Protein AF-A0A4Q3FPB3-F1 (afdb_monomer)

Solvent-accessible surface area (backbone atoms only — not comparable to full-atom values): 5649 Å² total; per-residue (Å²): 132,57,72,69,54,55,50,51,51,53,50,52,53,51,51,49,50,54,49,56,71,38,50,55,66,40,85,41,74,57,98,91,45,80,43,80,42,27,53,52,58,52,55,54,50,52,52,50,50,50,49,54,53,49,51,61,58,65,67,51,77,72,76,74,76,73,74,71,73,70,78,71,78,71,66,78,75,79,82,65,54,82,76,59,51,70,78,74,74,122

Radius of gyration: 35.23 Å; Cα contacts (8 Å, |Δi|>4): 31; chains: 1; bounding box: 70×13×101 Å

Secondary structure (DSSP, 8-state):
--HHHHHHHHHHHHHHHHHHHT-PEEEEEETTEEEEEEHHHHHHHHHHHHHHHHHHHHTS---------------------HHHHTTS--

Mean predicted aligned error: 16.67 Å

Sequence (90 aa):
MKAKTLLIILLTVLITIILMQNTDEKNLKVLFWNLHLPELVILTGTLFLGIVIGLILASRPVRSVNNQYQENDQKPYDTLSPEDRDYISD

pLDDT: mean 79.69, std 13.68, range [45.75, 96.69]

Structure (mmCIF, N/CA/C/O backbone):
data_AF-A0A4Q3FPB3-F1
#
_entry.id   AF-A0A4Q3FPB3-F1
#
loop_
_atom_site.group_PDB
_atom_site.id
_atom_site.type_symbol
_atom_site.label_atom_id
_atom_site.label_alt_id
_atom_site.label_comp_id
_atom_site.label_asym_id
_atom_site.label_entity_id
_atom_site.label_seq_id
_atom_site.pdbx_PDB_ins_code
_atom_site.Cartn_x
_atom_site.Cartn_y
_atom_site.Cartn_z
_atom_site.occupancy
_atom_site.B_iso_or_equiv
_atom_site.auth_seq_id
_atom_site.auth_comp_id
_atom_site.auth_asym_id
_atom_site.auth_atom_id
_atom_site.pdbx_PDB_model_num
ATOM 1 N N . MET A 1 1 ? 16.515 -1.885 32.330 1.00 64.50 1 MET A N 1
ATOM 2 C CA . MET A 1 1 ? 16.200 -1.627 30.904 1.00 64.50 1 MET A CA 1
ATOM 3 C C . MET A 1 1 ? 17.333 -0.801 30.313 1.00 64.50 1 MET A C 1
ATOM 5 O O . MET A 1 1 ? 17.709 0.188 30.929 1.00 64.50 1 MET A O 1
ATOM 9 N N . LYS A 1 2 ? 17.929 -1.200 29.182 1.00 84.19 2 LYS A N 1
ATOM 10 C CA . LYS A 1 2 ? 18.940 -0.360 28.509 1.00 84.19 2 LYS A CA 1
ATOM 11 C C . LYS A 1 2 ? 18.232 0.848 27.882 1.00 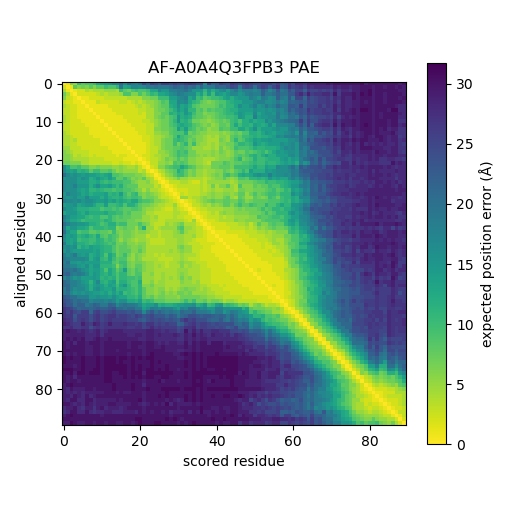84.19 2 LYS A C 1
ATOM 13 O O . LYS A 1 2 ? 17.074 0.718 27.492 1.00 84.19 2 LYS A O 1
ATOM 18 N N . ALA A 1 3 ? 18.920 1.981 27.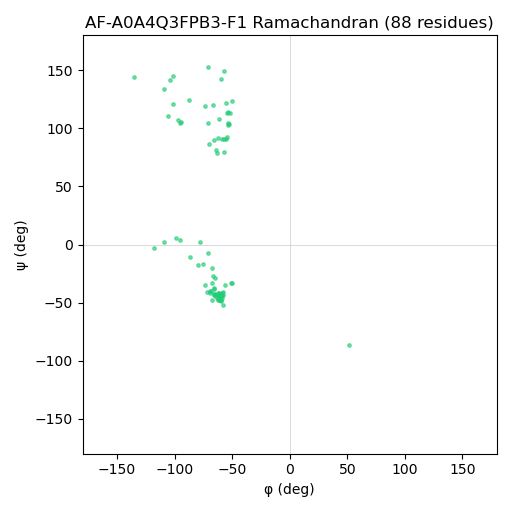720 1.00 86.50 3 ALA A N 1
ATOM 19 C CA . ALA A 1 3 ? 18.359 3.176 27.067 1.00 86.50 3 ALA A CA 1
ATOM 20 C C . ALA A 1 3 ? 17.718 2.860 25.698 1.00 86.50 3 ALA A C 1
ATOM 22 O O . ALA A 1 3 ? 16.684 3.413 25.345 1.00 86.50 3 ALA A O 1
ATOM 23 N N . LYS A 1 4 ? 18.275 1.872 24.982 1.00 88.12 4 LYS A N 1
ATOM 24 C CA . LYS A 1 4 ? 17.736 1.344 23.720 1.00 88.12 4 LYS A CA 1
ATOM 25 C C . LYS A 1 4 ? 16.302 0.812 23.851 1.00 88.12 4 LYS A C 1
ATOM 27 O O . LYS A 1 4 ? 15.485 1.063 22.979 1.00 88.12 4 LYS A O 1
ATOM 32 N N . THR A 1 5 ? 15.978 0.112 24.940 1.00 92.94 5 THR A N 1
ATOM 33 C CA . THR A 1 5 ? 14.626 -0.419 25.185 1.00 92.94 5 THR A CA 1
ATOM 34 C C . THR A 1 5 ? 13.637 0.704 25.473 1.00 92.94 5 THR A C 1
ATOM 36 O O . THR A 1 5 ? 12.530 0.687 24.951 1.00 92.94 5 THR A O 1
ATOM 39 N N . LEU A 1 6 ? 14.047 1.702 26.261 1.00 92.06 6 LEU A N 1
ATOM 40 C CA . LEU A 1 6 ? 13.201 2.852 26.578 1.00 92.06 6 LEU A CA 1
ATOM 41 C C . LEU A 1 6 ? 12.915 3.700 25.330 1.00 92.06 6 LEU A C 1
ATOM 43 O O . LEU A 1 6 ? 11.783 4.125 25.139 1.00 92.06 6 LEU A O 1
ATOM 47 N N . LEU A 1 7 ? 13.901 3.857 24.441 1.00 93.88 7 LEU A N 1
ATOM 48 C CA . LEU A 1 7 ? 13.719 4.495 23.135 1.00 93.88 7 LEU A CA 1
ATOM 49 C C . LEU A 1 7 ? 12.702 3.728 22.277 1.00 93.88 7 LEU A C 1
ATOM 51 O O . LEU A 1 7 ? 11.781 4.337 21.746 1.00 93.88 7 LEU A O 1
ATOM 55 N N . ILE A 1 8 ? 12.822 2.400 22.177 1.00 94.31 8 ILE A N 1
ATOM 56 C CA . ILE A 1 8 ? 11.879 1.578 21.398 1.00 94.31 8 ILE A CA 1
ATOM 57 C C . ILE A 1 8 ? 10.455 1.689 21.961 1.00 94.31 8 ILE A C 1
ATOM 59 O O . ILE A 1 8 ? 9.503 1.834 21.196 1.00 94.31 8 ILE A O 1
ATOM 63 N N . ILE A 1 9 ? 10.294 1.670 23.287 1.00 95.06 9 ILE A N 1
ATOM 64 C CA . ILE A 1 9 ? 8.984 1.850 23.932 1.00 95.06 9 ILE A CA 1
ATOM 65 C C . ILE A 1 9 ? 8.425 3.250 23.640 1.00 95.06 9 ILE A C 1
ATOM 67 O O . ILE A 1 9 ? 7.273 3.383 23.246 1.00 95.06 9 ILE A O 1
ATOM 71 N N . LEU A 1 10 ? 9.245 4.295 23.761 1.00 95.19 10 LEU A N 1
ATOM 72 C CA . LEU A 1 10 ? 8.833 5.660 23.436 1.00 95.19 10 LEU A CA 1
ATOM 73 C C . LEU A 1 10 ? 8.374 5.774 21.975 1.00 95.19 10 LEU A C 1
ATOM 75 O O . LEU A 1 10 ? 7.319 6.338 21.697 1.00 95.19 10 LEU A O 1
ATOM 79 N N . LEU A 1 11 ? 9.147 5.202 21.048 1.00 94.94 11 LEU A N 1
ATOM 80 C CA . LEU A 1 11 ? 8.850 5.230 19.620 1.00 94.94 11 LEU A CA 1
ATOM 81 C C . LEU A 1 11 ? 7.559 4.470 19.297 1.00 94.94 11 LEU A C 1
ATOM 83 O O . LEU A 1 11 ? 6.731 4.963 18.539 1.00 94.94 11 LEU A O 1
ATOM 87 N N . THR A 1 12 ? 7.364 3.290 19.887 1.00 95.88 12 THR A N 1
ATOM 88 C CA . THR A 1 12 ? 6.151 2.484 19.676 1.00 95.88 12 THR A CA 1
ATOM 89 C C . THR A 1 12 ? 4.902 3.178 20.209 1.00 95.88 12 THR A C 1
ATOM 91 O O . THR A 1 12 ? 3.892 3.218 19.507 1.00 95.88 12 THR A O 1
ATOM 94 N N . VAL A 1 13 ? 4.969 3.797 21.392 1.00 96.69 13 VAL A N 1
ATOM 95 C CA . VAL A 1 13 ? 3.867 4.614 21.927 1.00 96.69 13 VAL A CA 1
ATOM 96 C C . VAL A 1 13 ? 3.564 5.788 20.995 1.00 96.69 13 VAL A C 1
ATOM 98 O O . VAL A 1 13 ? 2.403 6.015 20.661 1.00 96.69 13 VAL A O 1
ATOM 101 N N . LEU A 1 14 ? 4.591 6.491 20.512 1.00 94.62 14 LEU A N 1
ATOM 102 C CA . LEU A 1 14 ? 4.415 7.631 19.612 1.00 94.62 14 LEU A CA 1
ATOM 103 C C . LEU A 1 14 ? 3.763 7.225 18.282 1.00 94.62 14 LEU A C 1
ATOM 105 O O . LEU A 1 14 ? 2.808 7.863 17.849 1.00 94.62 14 LEU A O 1
ATOM 109 N N . ILE A 1 15 ? 4.227 6.130 17.671 1.00 89.50 15 ILE A N 1
ATOM 110 C CA . ILE A 1 15 ? 3.628 5.565 16.452 1.00 89.50 15 I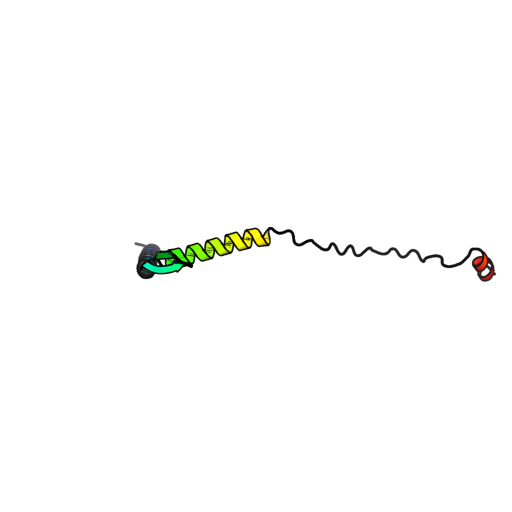LE A CA 1
ATOM 111 C C . ILE A 1 15 ? 2.165 5.194 16.697 1.00 89.50 15 ILE A C 1
ATOM 113 O O . ILE A 1 15 ? 1.313 5.501 15.870 1.00 89.50 15 ILE A O 1
ATOM 117 N N . THR A 1 16 ? 1.862 4.573 17.839 1.00 91.69 16 THR A N 1
ATOM 118 C CA . THR A 1 16 ? 0.492 4.177 18.193 1.00 91.69 16 THR A CA 1
ATOM 119 C C . THR A 1 16 ? -0.428 5.394 18.305 1.00 91.69 16 THR A C 1
ATOM 121 O O . THR A 1 16 ? -1.535 5.369 17.774 1.00 91.69 16 THR A O 1
ATOM 124 N N . ILE A 1 17 ? 0.038 6.478 18.935 1.00 90.94 17 ILE A N 1
ATOM 125 C CA . ILE A 1 17 ? -0.716 7.737 19.043 1.00 90.94 17 ILE A CA 1
ATOM 126 C C . I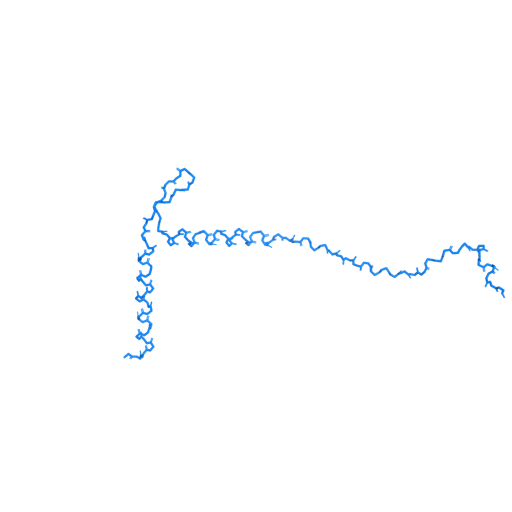LE A 1 17 ? -0.968 8.338 17.659 1.00 90.94 17 ILE A C 1
ATOM 128 O O . ILE A 1 17 ? -2.096 8.718 17.361 1.00 90.94 17 ILE A O 1
ATOM 132 N N . ILE A 1 18 ? 0.058 8.398 16.804 1.00 84.56 18 ILE A N 1
ATOM 133 C CA . ILE A 1 18 ? -0.078 8.906 15.432 1.00 84.56 18 ILE A CA 1
ATOM 134 C C . ILE A 1 18 ? -1.096 8.065 14.659 1.00 84.56 18 ILE A C 1
ATOM 136 O O . ILE A 1 18 ? -1.960 8.628 13.990 1.00 84.56 18 ILE A O 1
ATOM 140 N N . LEU A 1 19 ? -1.041 6.735 14.778 1.00 81.12 19 LEU A N 1
ATOM 141 C CA . LEU A 1 19 ? -2.030 5.850 14.167 1.00 81.12 19 LEU A CA 1
ATOM 142 C C . LEU A 1 19 ? -3.434 6.189 14.655 1.00 81.12 19 LEU A C 1
ATOM 144 O O . LEU A 1 19 ? -4.306 6.430 13.829 1.00 81.12 19 LEU A O 1
ATOM 148 N N . MET A 1 20 ? -3.642 6.264 15.970 1.00 82.50 20 MET A N 1
ATOM 149 C CA . MET A 1 20 ? -4.949 6.550 16.562 1.00 82.50 20 MET A CA 1
ATOM 150 C C . MET A 1 20 ? -5.505 7.902 16.096 1.00 82.50 20 MET A C 1
ATOM 152 O O . MET A 1 20 ? -6.664 7.971 15.711 1.00 82.50 20 MET A O 1
A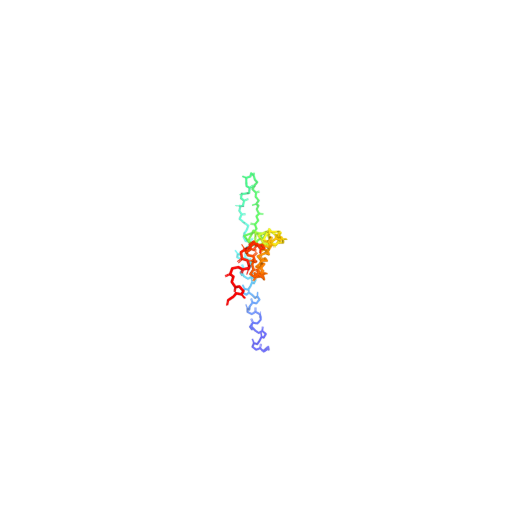TOM 156 N N . GLN A 1 21 ? -4.667 8.941 16.022 1.00 82.12 21 GLN A N 1
ATOM 157 C CA . GLN A 1 21 ? -5.056 10.260 15.501 1.00 82.12 21 GLN A CA 1
ATOM 158 C C . GLN A 1 21 ? -5.435 10.244 14.013 1.00 82.12 21 GLN A C 1
ATOM 160 O O . GLN A 1 21 ? -6.239 11.055 13.575 1.00 82.12 21 GLN A O 1
ATOM 165 N N . ASN A 1 22 ? -4.862 9.333 13.226 1.00 80.88 22 ASN A N 1
ATOM 166 C CA . ASN A 1 22 ? -5.164 9.178 11.798 1.00 80.88 22 ASN A CA 1
ATOM 167 C C . ASN A 1 22 ? -6.163 8.033 11.523 1.00 80.88 22 ASN A C 1
ATOM 169 O O . ASN A 1 22 ? -6.417 7.694 10.362 1.00 80.88 22 ASN A O 1
ATOM 173 N N . THR A 1 23 ? -6.709 7.421 12.581 1.00 80.06 23 THR A N 1
ATOM 174 C CA . THR A 1 23 ? -7.743 6.376 12.505 1.00 80.06 23 THR A CA 1
ATOM 175 C C . THR A 1 23 ? -9.145 6.979 12.456 1.00 80.06 23 THR A C 1
ATOM 177 O O . THR A 1 23 ? -10.094 6.270 12.131 1.00 80.06 23 THR A O 1
ATOM 180 N N . ASP A 1 24 ? -9.279 8.283 12.710 1.00 81.06 24 ASP A N 1
ATOM 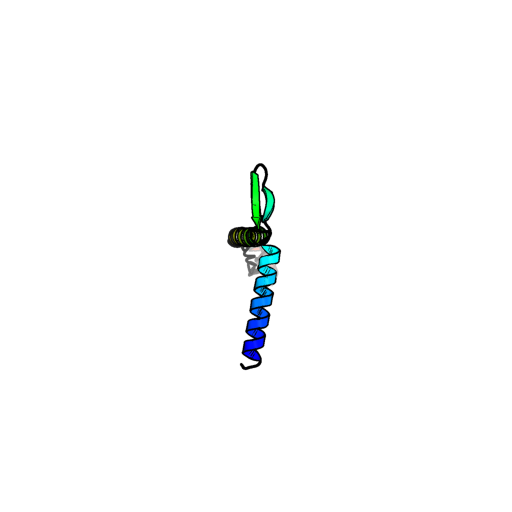181 C CA . ASP A 1 24 ? -10.553 8.982 12.599 1.00 81.06 24 ASP A CA 1
ATOM 182 C C . ASP A 1 24 ? -11.157 8.784 11.204 1.00 81.06 24 ASP A C 1
ATOM 184 O O . ASP A 1 24 ? -10.561 9.093 10.164 1.00 81.06 24 ASP A O 1
ATOM 188 N N . GLU A 1 25 ? -12.362 8.222 11.199 1.00 76.69 25 GLU A N 1
ATOM 189 C CA . GLU A 1 25 ? -13.106 7.942 9.986 1.00 76.69 25 GLU A CA 1
ATOM 190 C C . GLU A 1 25 ? -13.643 9.250 9.417 1.00 76.69 25 GLU A C 1
ATOM 192 O O . GLU A 1 25 ? -14.435 9.962 10.040 1.00 76.69 25 GLU A O 1
ATOM 197 N N . LYS A 1 26 ? -13.211 9.569 8.200 1.00 80.44 26 LYS A N 1
ATOM 198 C CA . LYS A 1 26 ? -13.732 10.708 7.455 1.00 80.44 26 LYS A CA 1
ATOM 199 C C . LYS A 1 26 ? -14.726 10.212 6.418 1.00 80.44 26 LYS A C 1
ATOM 201 O O . LYS A 1 26 ? -14.579 9.147 5.819 1.00 80.44 26 LYS A O 1
ATOM 206 N N . ASN A 1 27 ? -15.749 11.029 6.198 1.00 81.06 27 ASN A N 1
ATOM 207 C CA . ASN A 1 27 ? -16.710 10.817 5.129 1.00 81.06 27 ASN A CA 1
ATOM 208 C C . ASN A 1 27 ? -16.034 11.091 3.788 1.00 81.06 27 ASN A C 1
ATOM 210 O O . ASN A 1 27 ? -15.812 12.248 3.425 1.00 81.06 27 ASN A O 1
ATOM 214 N N . LEU A 1 28 ? -15.709 10.033 3.052 1.00 81.06 28 LEU A N 1
ATOM 215 C CA . LEU A 1 28 ? -15.139 10.146 1.723 1.00 81.06 28 LEU A CA 1
ATOM 216 C C . LEU A 1 28 ? -16.215 9.892 0.672 1.00 81.06 28 LEU A C 1
ATOM 218 O O . LEU A 1 28 ? -16.816 8.820 0.599 1.00 81.06 28 LEU A O 1
ATOM 222 N N . LYS A 1 29 ? -16.430 10.892 -0.182 1.00 84.19 29 LYS A N 1
ATOM 223 C CA . LYS A 1 29 ? -17.360 10.798 -1.302 1.00 84.19 29 LYS A CA 1
ATOM 224 C C . LYS A 1 29 ? -16.609 10.412 -2.577 1.00 84.19 29 LYS A C 1
ATOM 226 O O . LYS A 1 29 ? -15.926 11.248 -3.165 1.00 84.19 29 LYS A O 1
ATOM 231 N N . VAL A 1 30 ? -16.728 9.156 -3.009 1.00 81.00 30 VAL A N 1
ATOM 232 C CA . VAL A 1 30 ? -16.176 8.677 -4.291 1.00 81.00 30 VAL A CA 1
ATOM 233 C C . VAL A 1 30 ? -17.274 8.702 -5.340 1.00 81.00 30 VAL A C 1
ATOM 235 O O . VAL A 1 30 ? -18.145 7.838 -5.316 1.00 81.00 30 VAL A O 1
ATOM 238 N N . LEU A 1 31 ? -17.215 9.648 -6.283 1.00 84.94 31 LEU A N 1
ATOM 239 C CA . LEU A 1 31 ? -18.218 9.843 -7.344 1.00 84.94 31 LEU A CA 1
ATOM 240 C C . LEU A 1 31 ? -19.660 9.940 -6.794 1.00 84.94 31 LEU A C 1
ATOM 242 O O . LEU A 1 31 ? -20.146 11.038 -6.524 1.00 84.94 31 LEU A O 1
ATOM 246 N N . PHE A 1 32 ? -20.328 8.796 -6.616 1.00 90.06 32 PHE A N 1
ATOM 247 C CA . PHE A 1 32 ? -21.710 8.657 -6.144 1.00 90.06 32 PHE A CA 1
ATOM 248 C C . PHE A 1 32 ? -21.839 7.882 -4.820 1.00 90.06 32 PHE A C 1
ATOM 250 O O . PHE A 1 32 ? -22.942 7.759 -4.294 1.00 90.06 32 PHE A O 1
ATOM 257 N N . TRP A 1 33 ? -20.738 7.372 -4.264 1.00 83.75 33 TRP A N 1
ATOM 258 C CA . TRP A 1 33 ? -20.719 6.615 -3.013 1.00 83.75 33 TRP A CA 1
ATOM 259 C C . TRP A 1 33 ? -20.181 7.443 -1.853 1.00 83.75 33 TRP A C 1
ATOM 261 O O . TRP A 1 33 ? -19.223 8.195 -2.014 1.00 83.75 33 TRP A O 1
ATOM 271 N N . ASN A 1 34 ? -20.782 7.263 -0.676 1.00 86.25 34 ASN A N 1
ATOM 272 C CA . ASN A 1 34 ? -20.285 7.798 0.588 1.00 86.25 34 ASN A CA 1
ATOM 273 C C . ASN A 1 34 ? -19.695 6.639 1.390 1.00 86.25 34 ASN A C 1
ATOM 275 O O . ASN A 1 34 ? -20.424 5.747 1.826 1.00 86.25 34 ASN A O 1
ATOM 279 N N . LEU A 1 35 ? -18.377 6.640 1.544 1.00 84.12 35 LEU A N 1
ATOM 280 C CA . LEU A 1 35 ? -17.629 5.636 2.284 1.00 84.12 35 LEU A CA 1
ATOM 281 C C . LEU A 1 35 ? -17.115 6.269 3.576 1.00 84.12 35 LEU A C 1
ATOM 283 O O . LEU A 1 35 ? -16.571 7.372 3.555 1.00 84.12 35 LEU A O 1
ATOM 287 N N . HIS A 1 36 ? -17.285 5.568 4.692 1.00 85.44 36 HIS A N 1
ATOM 288 C CA . HIS A 1 36 ? -16.664 5.932 5.961 1.00 85.44 36 HIS A CA 1
ATOM 289 C C . HIS A 1 36 ? -15.369 5.144 6.063 1.00 85.44 36 HIS A C 1
ATOM 291 O O . HIS A 1 36 ? -15.398 3.922 6.204 1.00 85.44 36 HIS A O 1
ATOM 297 N N . LEU A 1 37 ? -14.244 5.827 5.870 1.00 82.62 37 LEU A N 1
ATOM 298 C CA . LEU A 1 37 ? -12.929 5.202 5.912 1.00 82.62 37 LEU A CA 1
ATOM 299 C C . LEU A 1 37 ? -11.965 6.072 6.724 1.00 82.62 37 LEU A C 1
ATOM 301 O O . LEU A 1 37 ? -12.024 7.303 6.626 1.00 82.62 37 LEU A O 1
ATOM 305 N N . PRO A 1 38 ? -11.044 5.454 7.481 1.00 85.19 38 PRO A N 1
ATOM 306 C CA . PRO A 1 38 ? -9.942 6.172 8.100 1.00 85.19 38 PRO A CA 1
ATOM 307 C C . PRO A 1 38 ? -9.079 6.867 7.045 1.00 85.19 38 PRO A C 1
ATOM 309 O O . PRO A 1 38 ? -8.792 6.296 5.986 1.00 85.19 38 PRO A O 1
ATOM 312 N N . GLU A 1 39 ? -8.596 8.069 7.352 1.00 81.38 39 GLU A N 1
ATOM 313 C CA . GLU A 1 39 ? -7.709 8.837 6.463 1.00 81.38 39 GLU A CA 1
ATOM 314 C C . GLU A 1 39 ? -6.442 8.052 6.086 1.00 81.38 39 GLU A C 1
ATOM 316 O O . GLU A 1 39 ? -5.995 8.084 4.936 1.00 81.38 39 GLU A O 1
ATOM 321 N N . LEU A 1 40 ? -5.933 7.238 7.017 1.00 84.62 40 LEU A N 1
ATOM 322 C CA . LEU A 1 40 ? -4.817 6.326 6.779 1.00 84.62 40 LEU A CA 1
ATOM 323 C C . LEU A 1 40 ? -5.093 5.321 5.647 1.00 84.62 40 LEU A C 1
ATOM 325 O O . LEU A 1 40 ? -4.230 5.082 4.801 1.00 84.62 40 LEU A O 1
ATOM 329 N N . VAL A 1 41 ? -6.291 4.732 5.608 1.00 86.19 41 VAL A N 1
ATOM 330 C CA . VAL A 1 41 ? -6.671 3.732 4.593 1.00 86.19 41 VAL A CA 1
ATOM 331 C C . VAL A 1 41 ? -6.722 4.377 3.212 1.00 86.19 41 VAL A C 1
ATOM 333 O O . VAL A 1 41 ? -6.268 3.793 2.230 1.00 86.19 41 VAL A O 1
ATOM 336 N N . ILE A 1 42 ? -7.210 5.613 3.148 1.00 85.31 42 ILE A N 1
ATOM 337 C CA . ILE A 1 42 ? -7.314 6.391 1.914 1.00 85.31 42 ILE A CA 1
ATOM 338 C C . ILE A 1 42 ? -5.918 6.739 1.387 1.00 85.31 42 ILE A C 1
ATOM 340 O O . ILE A 1 42 ? -5.622 6.506 0.213 1.00 85.31 42 ILE A O 1
ATOM 344 N N . LEU A 1 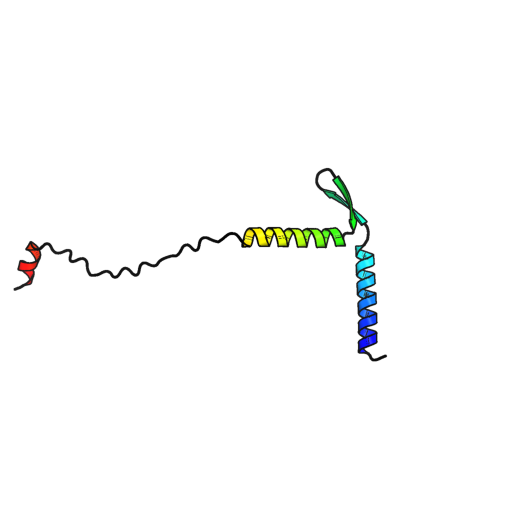43 ? -5.036 7.243 2.255 1.00 85.56 43 LEU A N 1
ATOM 345 C CA . LEU A 1 43 ? -3.661 7.587 1.892 1.00 85.56 43 LEU A CA 1
ATOM 346 C C . LEU A 1 43 ? -2.897 6.357 1.382 1.00 85.56 43 LEU A C 1
ATOM 348 O O . LEU A 1 43 ? -2.280 6.388 0.319 1.00 85.56 43 LEU A O 1
ATOM 352 N N . THR A 1 44 ? -2.984 5.248 2.115 1.00 88.88 44 THR A N 1
ATOM 353 C CA . THR A 1 44 ? -2.262 4.018 1.765 1.00 88.88 44 THR A CA 1
ATOM 354 C C . THR A 1 44 ? -2.836 3.380 0.497 1.00 88.88 44 THR A C 1
ATOM 356 O O . THR A 1 44 ? -2.085 2.939 -0.371 1.00 88.88 44 THR A O 1
ATOM 359 N N . GLY A 1 45 ? -4.165 3.377 0.349 1.00 91.31 45 GLY A N 1
ATOM 360 C CA . GLY A 1 45 ? -4.854 2.841 -0.823 1.00 91.31 45 GLY A CA 1
ATOM 361 C C . GLY A 1 45 ? -4.561 3.629 -2.099 1.00 91.31 45 GLY A C 1
ATOM 362 O O . GLY A 1 45 ? -4.283 3.030 -3.136 1.00 91.31 45 GLY A O 1
ATOM 363 N N . THR A 1 46 ? -4.556 4.963 -2.028 1.00 90.31 46 THR A N 1
ATOM 364 C CA . THR A 1 46 ? -4.226 5.821 -3.181 1.00 90.31 46 THR A CA 1
ATOM 365 C C . THR A 1 46 ? -2.757 5.710 -3.581 1.00 90.31 46 THR A C 1
ATOM 367 O O . THR A 1 46 ? -2.469 5.606 -4.774 1.00 90.31 46 THR A O 1
ATOM 370 N N . LEU A 1 47 ? -1.836 5.641 -2.612 1.00 92.81 47 LEU A N 1
ATOM 371 C CA . LEU A 1 47 ? -0.416 5.389 -2.869 1.00 92.81 47 LEU A CA 1
ATOM 372 C C . LEU A 1 47 ? -0.209 4.039 -3.565 1.00 92.81 47 LEU A C 1
ATOM 374 O O . LEU A 1 47 ? 0.470 3.967 -4.589 1.00 92.81 47 LEU A O 1
ATOM 378 N N . PHE A 1 48 ? -0.821 2.978 -3.036 1.00 96.06 48 PHE A N 1
ATOM 379 C CA . PHE A 1 48 ? -0.722 1.641 -3.613 1.00 96.06 48 PHE A CA 1
ATOM 380 C C . PHE A 1 48 ? -1.281 1.601 -5.040 1.00 96.06 48 PHE A C 1
ATOM 382 O O . PHE A 1 48 ? -0.622 1.096 -5.947 1.00 96.06 48 PHE A O 1
ATOM 389 N N . LEU A 1 49 ? -2.456 2.196 -5.267 1.00 95.25 49 LEU A N 1
ATOM 390 C CA . LEU A 1 49 ? -3.070 2.265 -6.591 1.00 95.25 49 LEU A CA 1
ATOM 391 C C . LEU A 1 49 ? -2.194 3.05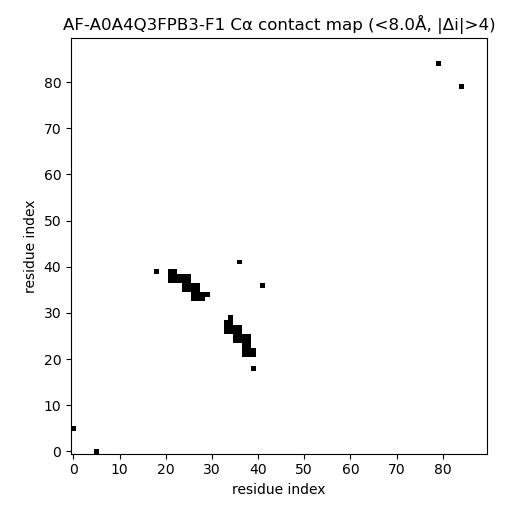0 -7.580 1.00 95.25 49 LEU A C 1
ATOM 393 O O . LEU A 1 49 ? -2.001 2.610 -8.712 1.00 95.25 49 LEU A O 1
ATOM 397 N N . GLY A 1 50 ? -1.613 4.169 -7.140 1.00 94.75 50 GLY A N 1
ATOM 398 C CA . GLY A 1 50 ? -0.669 4.959 -7.929 1.00 94.75 50 GLY A CA 1
ATOM 399 C C . GLY A 1 50 ? 0.580 4.168 -8.321 1.00 94.75 50 GLY A C 1
ATOM 400 O O . GLY A 1 50 ? 0.983 4.214 -9.482 1.00 94.75 50 GLY A O 1
ATOM 401 N N . ILE A 1 51 ? 1.152 3.387 -7.397 1.00 95.69 51 ILE A N 1
ATOM 402 C CA . ILE A 1 51 ? 2.289 2.497 -7.681 1.00 95.69 51 ILE A CA 1
ATOM 403 C C . ILE A 1 51 ? 1.893 1.431 -8.703 1.00 95.69 51 ILE A C 1
ATOM 405 O O . ILE A 1 51 ? 2.610 1.241 -9.678 1.00 95.69 51 ILE A O 1
ATOM 409 N N . VAL A 1 52 ? 0.753 0.761 -8.525 1.00 96.00 52 VAL A N 1
ATOM 410 C CA . VAL A 1 52 ? 0.286 -0.277 -9.460 1.00 96.00 52 VAL A CA 1
ATOM 411 C C . VAL A 1 52 ? 0.091 0.299 -10.864 1.00 96.00 52 VAL A C 1
ATOM 413 O O . VAL A 1 52 ? 0.604 -0.262 -11.832 1.00 96.00 52 VAL A O 1
ATOM 416 N N . ILE A 1 53 ? -0.583 1.446 -10.988 1.00 95.38 53 ILE A N 1
ATOM 417 C CA . ILE A 1 53 ? -0.763 2.141 -12.272 1.00 95.38 53 ILE A CA 1
ATOM 418 C C . ILE A 1 53 ? 0.594 2.543 -12.861 1.00 95.38 53 ILE A C 1
ATOM 420 O O . ILE A 1 53 ? 0.838 2.330 -14.049 1.00 95.38 53 ILE A O 1
ATOM 424 N N . GLY A 1 54 ? 1.486 3.088 -12.033 1.00 93.31 54 GLY A N 1
ATOM 425 C CA . GLY A 1 54 ? 2.837 3.476 -12.423 1.00 93.31 54 GLY A CA 1
ATOM 426 C C . GLY A 1 54 ? 3.653 2.298 -12.948 1.00 93.31 54 GLY A C 1
ATOM 427 O O . GLY A 1 54 ? 4.279 2.421 -13.994 1.00 93.31 54 GLY A O 1
ATOM 428 N N . LEU A 1 55 ? 3.592 1.138 -12.291 1.00 93.25 55 LEU A N 1
ATOM 429 C CA . LEU A 1 55 ? 4.263 -0.088 -12.728 1.00 93.25 55 LEU A CA 1
ATOM 430 C C . LEU A 1 55 ? 3.690 -0.609 -14.049 1.00 93.25 55 LEU A C 1
ATOM 432 O O . LEU A 1 55 ? 4.454 -0.966 -14.946 1.00 93.25 55 LEU A O 1
ATOM 436 N N . ILE A 1 56 ? 2.363 -0.610 -14.206 1.00 92.31 56 ILE A N 1
ATOM 437 C CA . ILE A 1 56 ? 1.708 -0.998 -15.466 1.00 92.31 56 ILE A CA 1
ATOM 438 C C . ILE A 1 56 ? 2.146 -0.068 -16.605 1.00 92.31 56 ILE A C 1
ATOM 440 O O . ILE A 1 56 ? 2.438 -0.531 -17.709 1.00 92.31 56 ILE A O 1
ATOM 444 N N . LEU A 1 57 ? 2.221 1.240 -16.348 1.00 88.56 57 LEU A N 1
ATOM 445 C CA . LEU A 1 57 ? 2.628 2.221 -17.349 1.00 88.56 57 LEU A CA 1
ATOM 446 C C . LEU A 1 57 ? 4.129 2.138 -17.666 1.00 88.56 57 LEU A C 1
ATOM 448 O O . LEU A 1 57 ? 4.497 2.198 -18.837 1.00 88.56 57 LEU A O 1
ATOM 452 N N . ALA A 1 58 ? 4.977 1.948 -16.653 1.00 86.75 58 ALA A N 1
ATOM 453 C CA . ALA A 1 58 ? 6.424 1.783 -16.793 1.00 86.75 58 ALA A CA 1
ATOM 454 C C . ALA A 1 58 ? 6.805 0.483 -17.517 1.00 86.75 58 ALA A C 1
ATOM 456 O O . ALA A 1 58 ? 7.833 0.427 -18.181 1.00 86.75 58 ALA A O 1
ATOM 457 N N . SER A 1 59 ? 5.955 -0.545 -17.438 1.00 77.94 59 SER A N 1
ATOM 458 C CA . SER A 1 59 ? 6.135 -1.806 -18.170 1.00 77.94 59 SER A CA 1
ATOM 459 C C . SER A 1 59 ? 5.895 -1.669 -19.676 1.00 77.94 59 SER A C 1
ATOM 461 O O . SER A 1 59 ? 6.142 -2.618 -20.421 1.00 77.94 59 SER A O 1
ATOM 463 N N . ARG A 1 60 ? 5.407 -0.515 -20.162 1.00 79.50 60 ARG A N 1
ATOM 464 C CA . ARG A 1 60 ? 5.326 -0.276 -21.604 1.00 79.50 60 ARG A CA 1
ATOM 465 C C . ARG A 1 60 ? 6.749 -0.182 -22.150 1.00 79.50 60 ARG A C 1
ATOM 467 O O . ARG A 1 60 ? 7.473 0.723 -21.735 1.00 79.50 60 ARG A O 1
ATOM 474 N N . PRO A 1 61 ? 7.153 -1.056 -23.092 1.00 68.25 61 PRO A N 1
ATOM 475 C CA . PRO A 1 61 ? 8.438 -0.904 -23.742 1.00 68.25 61 PRO A CA 1
ATOM 476 C C . PRO A 1 61 ? 8.410 0.440 -24.461 1.00 68.25 61 PRO A C 1
ATOM 478 O O . PRO A 1 61 ? 7.703 0.616 -25.457 1.00 68.25 61 PRO A O 1
ATOM 481 N N . VAL A 1 62 ? 9.161 1.408 -23.935 1.00 67.44 62 VAL A N 1
ATOM 482 C CA . VAL A 1 62 ? 9.585 2.550 -24.733 1.00 67.44 62 VAL A CA 1
ATOM 483 C C . VAL A 1 62 ? 10.253 1.900 -25.931 1.00 67.44 62 VAL A C 1
ATOM 485 O O . VAL A 1 62 ? 11.231 1.172 -25.760 1.00 67.44 62 VAL A O 1
ATOM 488 N N . ARG A 1 63 ? 9.668 2.052 -27.127 1.00 65.06 63 ARG A N 1
ATOM 489 C CA . ARG A 1 63 ? 10.370 1.692 -28.354 1.00 65.06 63 ARG A CA 1
ATOM 490 C C . ARG A 1 63 ? 11.674 2.459 -28.268 1.00 65.06 63 ARG A C 1
ATOM 492 O O . ARG A 1 63 ? 11.673 3.676 -28.434 1.00 65.06 63 ARG A O 1
ATOM 499 N N . SER A 1 64 ? 12.754 1.749 -27.949 1.00 61.00 64 SER A N 1
ATOM 500 C CA . SER A 1 64 ? 14.084 2.197 -28.292 1.00 61.00 64 SER A CA 1
ATOM 501 C C . SER A 1 64 ? 13.976 2.445 -29.781 1.00 61.00 64 SER A C 1
ATOM 503 O O . SER A 1 64 ? 13.862 1.504 -30.572 1.00 61.00 64 SER A O 1
ATOM 505 N N . VAL A 1 65 ? 13.871 3.716 -30.165 1.00 61.69 65 VAL A N 1
ATOM 506 C CA . VAL A 1 65 ? 14.279 4.108 -31.497 1.00 61.69 65 VAL A CA 1
ATOM 507 C C . VAL A 1 65 ? 15.753 3.770 -31.459 1.00 61.69 65 VAL A C 1
ATOM 509 O O . VAL A 1 65 ? 16.564 4.533 -30.940 1.00 61.69 65 VAL A O 1
ATOM 512 N N . ASN A 1 66 ? 16.068 2.545 -31.880 1.00 53.97 66 ASN A N 1
ATOM 513 C CA . ASN A 1 66 ? 17.405 2.185 -32.268 1.00 53.97 66 ASN A CA 1
ATOM 514 C C . ASN A 1 66 ? 17.698 3.164 -33.394 1.00 53.97 66 ASN A C 1
ATOM 516 O O . ASN A 1 66 ? 17.388 2.902 -34.554 1.00 53.97 66 ASN A O 1
ATOM 520 N N . ASN A 1 67 ? 18.258 4.317 -33.035 1.00 56.62 67 ASN A N 1
ATOM 521 C CA . ASN A 1 67 ? 19.122 5.058 -33.915 1.00 56.62 67 ASN A CA 1
ATOM 522 C C . ASN A 1 67 ? 20.292 4.104 -34.129 1.00 56.62 67 ASN A C 1
ATOM 524 O O . ASN A 1 67 ? 21.330 4.191 -33.478 1.00 56.62 67 ASN A O 1
ATOM 528 N N . GLN A 1 68 ? 20.074 3.123 -35.006 1.00 50.41 68 GLN A N 1
ATOM 529 C CA . GLN A 1 68 ? 21.129 2.627 -35.843 1.00 50.41 68 GLN A CA 1
ATOM 530 C C . GLN A 1 68 ? 21.595 3.882 -36.563 1.00 50.41 68 GLN A C 1
ATOM 532 O O . GLN A 1 68 ? 21.046 4.281 -37.587 1.00 50.41 68 GLN A O 1
ATOM 537 N N . TYR A 1 69 ? 22.570 4.557 -35.962 1.00 50.69 69 TYR A N 1
ATOM 538 C CA . TYR A 1 69 ? 23.581 5.213 -36.748 1.00 50.69 69 TYR A CA 1
ATOM 539 C C . TYR A 1 69 ? 24.116 4.082 -37.615 1.00 50.69 69 TYR A C 1
ATOM 541 O O . TYR A 1 69 ? 24.911 3.258 -37.171 1.00 50.69 69 TYR A O 1
ATOM 549 N N . GLN A 1 70 ? 23.522 3.953 -38.803 1.00 49.72 70 GLN A N 1
ATOM 550 C CA . GLN A 1 70 ? 24.182 3.323 -39.917 1.00 49.72 70 GLN A CA 1
ATOM 551 C C . GLN A 1 70 ? 25.495 4.080 -40.002 1.00 49.72 70 GLN A C 1
ATOM 553 O O . GLN A 1 70 ? 25.527 5.254 -40.380 1.00 49.72 70 GLN A O 1
ATOM 558 N N . GLU A 1 71 ? 26.550 3.436 -39.524 1.00 48.75 71 GLU A N 1
ATOM 559 C CA . GLU A 1 71 ? 27.899 3.714 -39.954 1.00 48.75 71 GLU A CA 1
ATOM 560 C C . GLU A 1 71 ? 27.834 3.547 -41.473 1.00 48.75 71 GLU A C 1
ATOM 562 O O . GLU A 1 71 ? 27.844 2.445 -42.017 1.00 48.75 71 GLU A O 1
ATOM 567 N N . ASN A 1 72 ? 27.540 4.654 -42.159 1.00 45.75 72 ASN A N 1
ATOM 568 C CA . ASN A 1 72 ? 27.712 4.746 -43.587 1.00 45.75 72 ASN A CA 1
ATOM 569 C C . ASN A 1 72 ? 29.221 4.647 -43.768 1.00 45.75 72 ASN A C 1
ATOM 571 O O . ASN A 1 72 ? 29.916 5.662 -43.757 1.00 45.75 72 ASN A O 1
ATOM 575 N N . ASP A 1 73 ? 29.711 3.421 -43.931 1.00 53.53 73 ASP A N 1
ATOM 576 C CA . ASP A 1 73 ? 30.890 3.152 -44.733 1.00 53.53 73 ASP A CA 1
ATOM 577 C C . ASP A 1 73 ? 30.582 3.695 -46.132 1.00 53.53 73 ASP A C 1
ATOM 579 O O . ASP A 1 73 ? 30.177 2.974 -47.048 1.00 53.53 73 ASP A O 1
ATOM 583 N N . GLN A 1 74 ? 30.716 5.014 -46.287 1.00 53.47 74 GLN A N 1
ATOM 584 C CA . GLN A 1 74 ? 30.832 5.665 -47.573 1.00 53.47 74 GLN A CA 1
ATOM 585 C C . GLN A 1 74 ? 32.143 5.155 -48.164 1.00 53.47 74 GLN A C 1
ATOM 587 O O . GLN A 1 74 ? 33.177 5.817 -48.116 1.00 53.47 74 GLN A O 1
ATOM 592 N N . LYS A 1 75 ? 32.105 3.957 -48.758 1.00 59.00 75 LYS A N 1
ATOM 593 C CA . LYS A 1 75 ? 32.946 3.709 -49.921 1.00 59.00 75 LYS A CA 1
ATOM 594 C C . LYS A 1 75 ? 32.672 4.891 -50.843 1.00 59.00 75 LYS A C 1
ATOM 596 O O . LYS A 1 75 ? 31.489 5.127 -51.111 1.00 59.00 75 LYS A O 1
ATOM 601 N N . PRO A 1 76 ? 33.695 5.659 -51.256 1.00 57.50 76 PRO A N 1
ATOM 602 C CA . PRO A 1 76 ? 33.490 6.744 -52.193 1.00 57.50 76 PRO A CA 1
ATOM 603 C C . PRO A 1 76 ? 32.735 6.127 -53.357 1.00 57.50 76 PRO A C 1
ATOM 605 O O . PRO A 1 76 ? 33.227 5.189 -53.986 1.00 57.50 76 PRO A O 1
ATOM 608 N N . TYR A 1 77 ? 31.487 6.547 -53.535 1.00 57.97 77 TYR A N 1
ATOM 609 C CA . TYR A 1 77 ? 30.730 6.212 -54.721 1.00 57.97 77 TYR A CA 1
ATOM 610 C C . TYR A 1 77 ? 31.624 6.678 -55.847 1.00 57.97 77 TYR A C 1
ATOM 612 O O . TYR A 1 77 ? 31.969 7.855 -55.950 1.00 57.97 77 TYR A O 1
ATOM 620 N N . ASP A 1 78 ? 32.098 5.702 -56.593 1.00 68.19 78 ASP A N 1
ATOM 621 C CA . ASP A 1 78 ? 32.877 5.937 -57.771 1.00 68.19 78 ASP A CA 1
ATOM 622 C C . ASP A 1 78 ? 31.899 6.516 -58.794 1.00 68.19 78 ASP A C 1
ATOM 624 O O . ASP A 1 78 ? 31.186 5.799 -59.491 1.00 68.19 78 ASP A O 1
ATOM 628 N N . THR A 1 79 ? 31.741 7.839 -58.737 1.00 71.69 79 THR A N 1
ATOM 629 C CA . THR A 1 79 ? 30.786 8.615 -59.536 1.00 71.69 79 THR A CA 1
ATOM 630 C C . THR A 1 79 ? 31.274 8.821 -60.963 1.00 71.69 79 THR A C 1
ATOM 632 O O . THR A 1 79 ? 30.621 9.528 -61.722 1.00 71.69 79 THR A O 1
ATOM 635 N N . LEU A 1 80 ? 32.428 8.253 -61.316 1.00 72.06 80 LEU A N 1
ATOM 636 C CA . LEU A 1 80 ? 33.015 8.378 -62.639 1.00 72.06 80 LEU A CA 1
ATOM 637 C C . LEU A 1 80 ? 32.467 7.284 -63.554 1.00 72.06 80 LEU A C 1
ATOM 639 O O . LEU A 1 80 ? 32.598 6.083 -63.267 1.00 72.06 80 LEU A O 1
ATOM 643 N N . SER A 1 81 ? 31.891 7.718 -64.678 1.00 74.44 81 SER A N 1
ATOM 644 C CA . SER A 1 81 ? 31.573 6.829 -65.793 1.00 74.44 81 SER A CA 1
ATOM 645 C C . SER A 1 81 ? 32.854 6.122 -66.258 1.00 74.44 81 SER A C 1
ATOM 647 O O . SER A 1 81 ? 33.936 6.703 -66.145 1.00 74.44 81 SER A O 1
ATOM 649 N N . PRO A 1 82 ? 32.791 4.884 -66.786 1.00 73.94 82 PRO A N 1
ATOM 650 C CA . PRO A 1 82 ? 33.951 4.245 -67.405 1.00 73.94 82 PRO A CA 1
ATOM 651 C C . PRO A 1 82 ? 34.656 5.140 -68.433 1.00 73.94 82 PRO A C 1
ATOM 653 O O . PRO A 1 82 ? 35.877 5.105 -68.506 1.00 73.94 82 PRO A O 1
ATOM 656 N N . GLU A 1 83 ? 33.907 5.982 -69.154 1.00 73.38 83 GLU A N 1
ATOM 657 C CA . GLU A 1 83 ? 34.454 6.924 -70.140 1.00 73.38 83 GLU A CA 1
ATOM 658 C C . GLU A 1 83 ? 35.307 8.045 -69.514 1.00 73.38 83 GLU A C 1
ATOM 660 O O . GLU A 1 83 ? 36.288 8.474 -70.112 1.00 73.38 83 GLU A O 1
ATOM 665 N N . ASP A 1 84 ? 34.974 8.508 -68.304 1.00 79.31 84 ASP A N 1
ATOM 666 C CA . ASP A 1 84 ? 35.671 9.626 -67.648 1.00 79.31 84 ASP A CA 1
ATOM 667 C C . ASP A 1 84 ? 37.039 9.214 -67.080 1.00 79.31 84 ASP A C 1
ATOM 669 O O . ASP A 1 84 ? 37.877 10.061 -66.766 1.00 79.31 84 ASP A O 1
ATOM 673 N N . ARG A 1 85 ? 37.277 7.907 -66.928 1.00 79.88 85 ARG A N 1
ATOM 674 C CA . ARG A 1 85 ? 38.512 7.363 -66.341 1.00 79.88 85 ARG A CA 1
ATOM 675 C C . ARG A 1 85 ? 39.702 7.482 -67.276 1.00 79.88 85 ARG A C 1
ATOM 677 O O . ARG A 1 85 ? 40.803 7.739 -66.800 1.00 79.88 85 ARG A O 1
ATOM 684 N N . ASP A 1 86 ? 39.467 7.346 -68.576 1.00 81.06 86 ASP A N 1
ATOM 685 C CA . ASP A 1 86 ? 40.524 7.417 -69.586 1.00 81.06 86 ASP A CA 1
ATOM 686 C C . ASP A 1 86 ? 41.125 8.834 -69.687 1.00 81.06 86 ASP A C 1
ATOM 688 O O . ASP A 1 86 ? 42.258 8.998 -70.129 1.00 81.06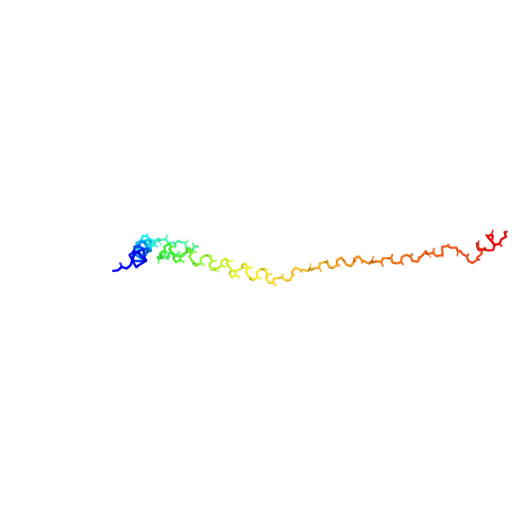 86 ASP A O 1
ATOM 692 N N . TYR A 1 87 ? 40.411 9.867 -69.221 1.00 75.00 87 TYR A N 1
ATOM 693 C CA . TYR A 1 87 ? 40.883 11.259 -69.226 1.00 75.00 87 TYR A CA 1
ATOM 694 C C . TYR A 1 87 ? 41.844 11.619 -68.086 1.00 75.00 87 TYR A C 1
ATOM 696 O O . TYR A 1 87 ? 42.504 12.652 -68.156 1.00 75.00 87 TYR A O 1
ATOM 704 N N . ILE A 1 88 ? 41.895 10.817 -67.021 1.00 79.38 88 ILE A N 1
ATOM 705 C CA . ILE A 1 88 ? 42.709 11.079 -65.819 1.00 79.38 88 ILE A CA 1
ATOM 706 C C . ILE A 1 88 ? 43.900 10.119 -65.685 1.00 79.38 88 ILE A C 1
ATOM 708 O O . ILE A 1 88 ? 44.621 10.184 -64.691 1.00 79.38 88 ILE A O 1
ATOM 712 N N . SER A 1 89 ? 44.089 9.214 -66.650 1.00 73.19 89 SER A N 1
ATOM 713 C CA . SER A 1 89 ? 45.143 8.192 -66.645 1.00 73.19 89 SER A CA 1
ATOM 714 C C . SER A 1 89 ? 46.425 8.555 -67.416 1.00 73.19 89 SER A C 1
ATOM 716 O O . SER A 1 89 ? 47.320 7.712 -67.467 1.00 73.19 89 SER A O 1
ATOM 718 N N . ASP A 1 90 ? 46.530 9.777 -67.953 1.00 58.34 90 ASP A N 1
ATOM 719 C CA . ASP A 1 90 ? 47.746 10.370 -68.553 1.00 58.34 90 ASP A CA 1
ATOM 720 C C . ASP A 1 90 ? 48.331 11.481 -67.657 1.00 58.34 90 ASP A C 1
ATOM 722 O O . ASP A 1 90 ? 49.578 11.620 -67.615 1.00 58.34 90 ASP A O 1
#

Foldseek 3Di:
DPVVVVVVVVVVVVVVVVCVVQQQFDFDDDPPDTDGGGNVCVVVVVVVVVVVVVVVVVPPPPPPPPPPPVPPPCPPPPPDDPVNVVVVPD